Protein AF-A0A3A4RK13-F1 (afdb_monomer)

Radius of gyration: 16.49 Å; Cα contacts (8 Å, |Δi|>4): 223; chains: 1; bounding box: 44×31×50 Å

Sequence (165 aa):
MAALKSNSVLAGDHTCIRPSSFSSLTAAHMKISQGRTLKTDYECKSHGYWKNHEVGLATNFKQTKFLSATTGFSQNPGHAYSNKTLQQVLDEGGNRNNAALARHVVASFLTATAFNNDPSRVLLTKSQCRSIWNGQGVWSPFAGTTWTLSQTMAYFDMVYGPAFL

Solvent-accessible surface area (backbone atoms only — not comparable to full-atom values): 9479 Å² total; per-residue (Å²): 132,84,77,83,77,75,53,62,85,74,84,91,70,78,51,22,56,37,61,59,55,48,54,55,25,57,77,45,74,45,42,58,63,92,88,68,84,78,74,46,84,34,61,63,60,30,30,75,52,52,64,80,48,66,79,64,50,64,89,68,53,46,68,41,43,42,62,29,84,89,60,55,34,73,67,52,76,90,60,73,46,69,90,31,21,42,49,56,46,41,67,56,80,65,82,54,66,68,55,40,49,48,20,53,38,49,20,41,31,49,49,11,53,37,52,72,44,39,72,87,39,34,61,44,38,48,67,54,34,26,44,28,55,57,42,68,34,33,39,63,75,48,92,98,44,74,39,46,40,68,56,44,47,54,50,44,30,55,34,55,41,67,79,86,120

Foldseek 3Di:
DDPPPFQQPDDDDQQQAAPVVVVVCVVVVNGDDPPDDTDRQADQEALVRVLPDQALHDPCQQQAQCCDPVLLAPDQVVVPRPNPGLNNLSVDDDDPLLSLLSSLLSSLASSLNSVVVPVSHGNDHSVRSNQCNNVVNWDDSDPPDIDDSVRSQVVSCSNRNHSHD

Structure (mmCIF, N/CA/C/O backbone):
data_AF-A0A3A4RK13-F1
#
_entry.id   AF-A0A3A4RK13-F1
#
loop_
_atom_site.group_PDB
_atom_site.id
_atom_site.type_symbol
_atom_site.label_atom_id
_atom_site.label_alt_id
_atom_site.label_comp_id
_atom_site.label_asym_id
_atom_site.label_entity_id
_atom_site.label_seq_id
_atom_site.pdbx_PDB_ins_code
_atom_site.Cartn_x
_atom_site.Cartn_y
_atom_site.Cartn_z
_atom_site.occupancy
_atom_site.B_iso_or_equiv
_atom_site.auth_seq_id
_atom_site.auth_comp_id
_atom_site.auth_asym_id
_atom_site.auth_atom_id
_atom_site.pdbx_PDB_model_num
ATOM 1 N N . MET A 1 1 ? 28.819 15.485 -33.013 1.00 31.38 1 MET A N 1
ATOM 2 C CA . MET A 1 1 ? 28.838 14.218 -32.251 1.00 31.38 1 MET A CA 1
ATOM 3 C C . MET A 1 1 ? 27.598 14.207 -31.370 1.00 31.38 1 MET A C 1
ATOM 5 O O . MET A 1 1 ? 27.477 15.069 -30.512 1.00 31.38 1 MET A O 1
ATOM 9 N N . ALA A 1 2 ? 26.619 13.357 -31.687 1.00 32.09 2 ALA A N 1
ATOM 10 C CA . ALA A 1 2 ? 25.331 13.314 -30.998 1.00 32.09 2 ALA A CA 1
ATOM 11 C C . ALA A 1 2 ? 25.515 12.714 -29.597 1.00 32.09 2 ALA A C 1
ATOM 13 O O . ALA A 1 2 ? 26.009 11.596 -29.463 1.00 32.09 2 ALA A O 1
ATOM 14 N N . ALA A 1 3 ? 25.151 13.471 -28.563 1.00 33.72 3 ALA A N 1
ATOM 15 C CA . ALA A 1 3 ? 25.170 12.995 -27.190 1.00 33.72 3 ALA A CA 1
ATOM 16 C C . ALA A 1 3 ? 24.167 11.841 -27.050 1.00 33.72 3 ALA A C 1
ATOM 18 O O . ALA A 1 3 ? 22.959 12.039 -27.205 1.00 33.72 3 ALA A O 1
ATOM 19 N N . LEU A 1 4 ? 24.669 10.633 -26.774 1.00 31.70 4 LEU A N 1
ATOM 20 C CA . LEU A 1 4 ? 23.843 9.515 -26.337 1.00 31.70 4 LEU A CA 1
ATOM 21 C C . LEU A 1 4 ? 23.142 9.927 -25.040 1.00 31.70 4 LEU A C 1
ATOM 23 O O . LEU A 1 4 ? 23.730 9.931 -23.962 1.00 31.70 4 LEU A O 1
ATOM 27 N N . LYS A 1 5 ? 21.870 10.303 -25.165 1.00 29.48 5 LYS A N 1
ATOM 28 C CA . LYS A 1 5 ? 20.967 10.553 -24.048 1.00 29.48 5 LYS A CA 1
ATOM 29 C C . LYS A 1 5 ? 20.680 9.196 -23.401 1.00 29.48 5 LYS A C 1
ATOM 31 O O . LYS A 1 5 ? 19.829 8.441 -23.864 1.00 29.48 5 LYS A O 1
ATOM 36 N N . SER A 1 6 ? 21.471 8.839 -22.394 1.00 31.84 6 SER A N 1
ATOM 37 C CA . SER A 1 6 ? 21.236 7.667 -21.557 1.00 31.84 6 SER A CA 1
ATOM 38 C C . SER A 1 6 ? 19.832 7.765 -20.956 1.00 31.84 6 SER A C 1
ATOM 40 O O . SER A 1 6 ? 19.569 8.628 -20.125 1.00 31.84 6 SER A O 1
ATOM 42 N N . ASN A 1 7 ? 18.919 6.890 -21.388 1.00 41.97 7 ASN A N 1
ATOM 43 C CA . ASN A 1 7 ? 17.564 6.744 -20.839 1.00 41.97 7 ASN A CA 1
ATOM 44 C C . ASN A 1 7 ? 17.601 6.008 -19.485 1.00 41.97 7 ASN A C 1
ATOM 46 O O . ASN A 1 7 ? 16.945 4.981 -19.295 1.00 41.97 7 ASN A O 1
ATOM 50 N N . SER A 1 8 ? 18.438 6.480 -18.565 1.00 39.94 8 SER A N 1
ATOM 51 C CA . SER A 1 8 ? 18.451 6.041 -17.175 1.00 39.94 8 SER A CA 1
ATOM 52 C C . SER A 1 8 ? 17.275 6.696 -16.459 1.00 39.94 8 SER A C 1
ATOM 54 O O . SER A 1 8 ? 17.227 7.916 -16.337 1.00 39.94 8 SER A O 1
ATOM 56 N N . VAL A 1 9 ? 16.337 5.887 -15.965 1.00 45.66 9 VAL A N 1
ATOM 57 C CA . VAL A 1 9 ? 15.128 6.309 -15.214 1.00 45.66 9 VAL A CA 1
ATOM 58 C C . VAL A 1 9 ? 15.467 6.856 -13.819 1.00 45.66 9 VAL A C 1
ATOM 60 O O . VAL A 1 9 ? 14.630 6.901 -12.930 1.00 45.66 9 VAL A O 1
ATOM 63 N N . LEU A 1 10 ? 16.717 7.231 -13.572 1.00 53.50 10 LEU A N 1
ATOM 64 C CA . LEU A 1 10 ? 17.227 7.456 -12.230 1.00 53.50 10 LEU A CA 1
ATOM 65 C C . LEU A 1 10 ? 17.979 8.775 -12.166 1.00 53.50 10 LEU A C 1
ATOM 67 O O . LEU A 1 10 ? 19.176 8.817 -12.429 1.00 53.50 10 LEU A O 1
ATOM 71 N N . ALA A 1 11 ? 17.245 9.824 -11.804 1.00 37.12 11 ALA A N 1
ATOM 72 C CA . ALA A 1 11 ? 17.655 10.813 -10.810 1.00 37.12 11 ALA A CA 1
ATOM 73 C C . ALA A 1 11 ? 16.553 11.877 -10.679 1.00 37.12 11 ALA A C 1
ATOM 75 O O . ALA A 1 11 ? 16.340 12.648 -11.608 1.00 37.12 11 ALA A O 1
ATOM 76 N N . GLY A 1 12 ? 15.879 11.944 -9.529 1.00 37.78 12 GLY A N 1
ATOM 77 C CA . GLY A 1 12 ? 15.371 13.232 -9.039 1.00 37.78 12 GLY A CA 1
ATOM 78 C C . GLY A 1 12 ? 13.929 13.293 -8.549 1.00 37.78 12 GLY A C 1
ATOM 79 O O . GLY A 1 12 ? 13.714 13.879 -7.498 1.00 37.78 12 GLY A O 1
ATOM 80 N N . ASP A 1 13 ? 12.960 12.672 -9.220 1.00 41.53 13 ASP A N 1
ATOM 81 C CA . ASP A 1 13 ? 11.546 12.975 -8.947 1.00 41.53 13 ASP A CA 1
ATOM 82 C C . ASP A 1 13 ? 10.685 11.714 -8.821 1.00 41.53 13 ASP A C 1
ATOM 84 O O . ASP A 1 13 ? 10.803 10.784 -9.627 1.00 41.53 13 ASP A O 1
ATOM 88 N N . HIS A 1 14 ? 9.829 11.686 -7.790 1.00 53.09 14 HIS A N 1
ATOM 89 C CA . HIS A 1 14 ? 8.843 10.637 -7.491 1.00 53.09 14 HIS A CA 1
ATOM 90 C C . HIS A 1 14 ? 8.160 10.134 -8.767 1.00 53.09 14 HIS A C 1
ATOM 92 O O . HIS A 1 14 ? 7.238 10.755 -9.293 1.00 53.09 14 HIS A O 1
ATOM 98 N N . THR A 1 15 ? 8.598 8.984 -9.277 1.00 64.88 15 THR A N 1
ATOM 99 C CA . THR A 1 15 ? 8.033 8.401 -10.494 1.00 64.88 15 THR A CA 1
ATOM 100 C C . THR A 1 15 ? 6.977 7.381 -10.102 1.00 64.88 15 THR A C 1
ATOM 102 O O . THR A 1 15 ? 7.270 6.232 -9.773 1.00 64.88 15 THR A O 1
ATOM 105 N N . CYS A 1 16 ? 5.717 7.811 -10.141 1.00 74.31 16 CYS A N 1
ATOM 106 C CA . CYS A 1 16 ? 4.565 6.961 -9.879 1.00 74.31 16 CYS A CA 1
ATOM 107 C C . CYS A 1 16 ? 4.410 5.931 -11.012 1.00 74.31 16 CYS A C 1
ATOM 109 O O . CYS A 1 16 ? 3.712 6.178 -11.991 1.00 74.31 16 CYS A O 1
ATOM 111 N N . ILE A 1 17 ? 5.068 4.773 -10.914 1.00 77.44 17 ILE A N 1
ATOM 112 C CA . ILE A 1 17 ? 4.988 3.700 -11.918 1.00 77.44 17 ILE A CA 1
ATOM 113 C C . ILE A 1 17 ? 4.210 2.500 -11.395 1.00 77.44 17 ILE A C 1
ATOM 115 O O . ILE A 1 17 ? 4.283 2.163 -10.219 1.00 77.44 17 ILE A O 1
ATOM 119 N N . ARG A 1 18 ? 3.475 1.815 -12.278 1.00 79.75 18 ARG A N 1
ATOM 120 C CA . ARG A 1 18 ? 2.750 0.592 -11.907 1.00 79.75 18 ARG A CA 1
ATOM 121 C C . ARG A 1 18 ? 3.703 -0.566 -11.562 1.00 79.75 18 ARG A C 1
ATOM 123 O O . ARG A 1 18 ? 4.786 -0.648 -12.146 1.00 79.75 18 ARG A O 1
ATOM 130 N N . PRO A 1 19 ? 3.260 -1.540 -10.746 1.00 80.62 19 PRO A N 1
ATOM 131 C CA . PRO A 1 19 ? 4.054 -2.720 -10.386 1.00 80.62 19 PRO A CA 1
ATOM 132 C C . PRO A 1 19 ? 4.553 -3.533 -11.593 1.00 80.62 19 PRO A C 1
ATOM 134 O O . PRO A 1 19 ? 5.697 -3.979 -11.624 1.00 80.62 19 PRO A O 1
ATOM 137 N N . SER A 1 20 ? 3.723 -3.687 -12.630 1.00 76.44 20 SER A N 1
ATOM 138 C CA . SER A 1 20 ? 4.099 -4.391 -13.866 1.00 76.44 20 SER A CA 1
ATOM 139 C C . SER A 1 20 ? 5.183 -3.655 -14.663 1.00 76.44 20 SER A C 1
ATOM 141 O O . SER A 1 20 ? 6.094 -4.281 -15.213 1.00 76.44 20 SER A O 1
ATOM 143 N N . SER A 1 21 ? 5.118 -2.320 -14.689 1.00 75.44 21 SER A N 1
ATOM 144 C CA . SER A 1 21 ? 6.158 -1.472 -15.272 1.00 75.44 21 SER A CA 1
ATOM 145 C C . SER A 1 21 ? 7.448 -1.564 -14.467 1.00 75.44 21 SER A C 1
ATOM 147 O O . SER A 1 21 ? 8.506 -1.708 -15.069 1.00 75.44 21 SER A O 1
ATOM 149 N N . PHE A 1 22 ? 7.366 -1.558 -13.132 1.00 78.31 22 PHE A N 1
ATOM 150 C CA . PHE A 1 22 ? 8.528 -1.742 -12.265 1.00 78.31 22 PHE A CA 1
ATOM 151 C C . PHE A 1 22 ? 9.230 -3.067 -12.553 1.00 78.31 22 PHE A C 1
ATOM 153 O O . PHE A 1 22 ? 10.399 -3.040 -12.907 1.00 78.31 22 PHE A O 1
ATOM 160 N N . SER A 1 23 ? 8.530 -4.207 -12.544 1.00 76.19 23 SER A N 1
ATOM 161 C CA . SER A 1 23 ? 9.175 -5.487 -12.883 1.00 76.19 23 SER A CA 1
ATOM 162 C C . SER A 1 23 ? 9.775 -5.517 -14.283 1.00 76.19 23 SER A C 1
ATOM 164 O O . SER A 1 23 ? 10.861 -6.062 -14.458 1.00 76.19 23 SER A O 1
ATOM 166 N N . SER A 1 24 ? 9.103 -4.915 -15.269 1.00 72.94 24 SER A N 1
ATOM 167 C CA . SER A 1 24 ? 9.651 -4.808 -16.626 1.00 72.94 24 SER A CA 1
ATOM 168 C C . SER A 1 24 ? 10.953 -4.000 -16.648 1.00 72.94 24 SER A C 1
ATOM 170 O O . SER A 1 24 ? 11.890 -4.364 -17.352 1.00 72.94 24 SER A O 1
ATOM 172 N N . LEU A 1 25 ? 11.018 -2.909 -15.881 1.00 73.31 25 LEU A N 1
ATOM 173 C CA . LEU A 1 25 ? 12.206 -2.067 -15.767 1.00 73.31 25 LEU A CA 1
ATOM 174 C C . LEU A 1 25 ? 13.309 -2.770 -14.987 1.00 73.31 25 LEU A C 1
ATOM 176 O O . LEU A 1 25 ? 14.444 -2.771 -15.446 1.00 73.31 25 LEU A O 1
ATOM 180 N N . THR A 1 26 ? 12.997 -3.416 -13.864 1.00 72.00 26 THR A N 1
ATOM 181 C CA . THR A 1 26 ? 13.969 -4.183 -13.079 1.00 72.00 26 THR A CA 1
ATOM 182 C C . THR A 1 26 ? 14.612 -5.280 -13.928 1.00 72.00 26 THR A C 1
ATOM 184 O O . THR A 1 26 ? 15.835 -5.392 -13.939 1.00 72.00 26 THR A O 1
ATOM 187 N N . ALA A 1 27 ? 13.819 -6.022 -14.712 1.00 71.38 27 ALA A N 1
ATOM 188 C CA . ALA A 1 27 ? 14.328 -7.023 -15.653 1.00 71.38 27 ALA A CA 1
ATOM 189 C C . ALA A 1 27 ? 15.211 -6.411 -16.758 1.00 71.38 27 ALA A C 1
ATOM 191 O O . ALA A 1 27 ? 16.139 -7.051 -17.241 1.00 71.38 27 ALA A O 1
ATOM 192 N N . ALA A 1 28 ? 14.960 -5.154 -17.131 1.00 66.56 28 ALA A N 1
ATOM 193 C CA . ALA A 1 28 ? 15.751 -4.396 -18.095 1.00 66.56 28 ALA A CA 1
ATOM 194 C C . ALA A 1 28 ? 16.894 -3.574 -17.455 1.00 66.56 28 ALA A C 1
ATOM 196 O O . ALA A 1 28 ? 17.399 -2.644 -18.084 1.00 66.56 28 ALA A O 1
ATOM 197 N N . HIS A 1 29 ? 17.303 -3.863 -16.212 1.00 65.81 29 HIS A N 1
ATOM 198 C CA . HIS A 1 29 ? 18.304 -3.080 -15.464 1.00 65.81 29 HIS A CA 1
ATOM 199 C C . HIS A 1 29 ? 17.971 -1.580 -15.362 1.00 65.81 29 HIS A C 1
ATOM 201 O O . HIS A 1 29 ? 18.844 -0.723 -15.494 1.00 65.81 29 HIS A O 1
ATOM 207 N N . MET A 1 30 ? 16.693 -1.257 -15.159 1.00 66.25 30 MET A N 1
ATOM 208 C CA . MET A 1 30 ? 16.146 0.104 -15.107 1.00 66.25 30 MET A CA 1
ATOM 209 C C . MET A 1 30 ? 16.388 0.921 -16.387 1.00 66.25 30 MET A C 1
ATOM 211 O O . MET A 1 30 ? 16.384 2.153 -16.354 1.00 66.25 30 MET A O 1
ATOM 215 N N . LYS A 1 31 ? 16.590 0.250 -17.528 1.00 57.28 31 LYS A N 1
ATOM 216 C CA . LYS A 1 31 ? 16.753 0.892 -18.836 1.00 57.28 31 LYS A CA 1
ATOM 217 C C . LYS A 1 31 ? 15.425 0.916 -19.580 1.00 57.28 31 LYS A C 1
ATOM 219 O O . LYS A 1 31 ? 14.763 -0.109 -19.735 1.00 57.28 31 LYS A O 1
ATOM 224 N N . ILE A 1 32 ? 15.060 2.085 -20.095 1.00 58.34 32 ILE A N 1
ATOM 225 C CA . ILE A 1 32 ? 13.944 2.210 -21.033 1.00 58.34 32 ILE A CA 1
ATOM 226 C C . ILE A 1 32 ? 14.479 2.009 -22.451 1.00 58.34 32 ILE A C 1
ATOM 228 O O . ILE A 1 32 ? 15.334 2.766 -22.920 1.00 58.34 32 ILE A O 1
ATOM 232 N N . SER A 1 33 ? 13.960 0.999 -23.150 1.00 52.81 33 SER A N 1
ATOM 233 C CA . SER A 1 33 ? 14.165 0.844 -24.591 1.00 52.81 33 SER A CA 1
ATOM 234 C C . SER A 1 33 ? 13.632 2.079 -25.328 1.00 52.81 33 SER A C 1
ATOM 236 O O . SER A 1 33 ? 12.535 2.554 -25.029 1.00 52.81 33 SER A O 1
ATOM 238 N N . GLN A 1 34 ? 14.408 2.595 -26.286 1.00 44.53 34 GLN A N 1
ATOM 239 C CA . GLN A 1 34 ? 14.037 3.725 -27.148 1.00 44.53 34 GLN A CA 1
ATOM 240 C C . GLN A 1 34 ? 12.599 3.548 -27.681 1.00 44.53 34 GLN A C 1
ATOM 242 O O . GLN A 1 34 ? 12.307 2.548 -28.330 1.00 44.53 34 GLN A O 1
ATOM 247 N N . GLY A 1 35 ? 11.701 4.491 -27.365 1.00 49.62 35 GLY A N 1
ATOM 248 C CA . GLY A 1 35 ? 10.308 4.506 -27.842 1.00 49.62 35 GLY A CA 1
ATOM 249 C C . GLY A 1 35 ? 9.227 4.040 -26.855 1.00 49.62 35 GLY A C 1
ATOM 250 O O . GLY A 1 35 ? 8.046 4.118 -27.186 1.00 49.62 35 GLY A O 1
ATOM 251 N N . ARG A 1 36 ? 9.571 3.584 -25.640 1.00 52.03 36 ARG A N 1
ATOM 252 C CA . ARG A 1 36 ? 8.568 3.173 -24.639 1.00 52.03 36 ARG A CA 1
ATOM 253 C C . ARG A 1 36 ? 8.192 4.338 -23.714 1.00 52.03 36 ARG A C 1
ATOM 255 O O . ARG A 1 36 ? 8.963 4.700 -22.829 1.00 52.03 36 ARG A O 1
ATOM 262 N N . THR A 1 37 ? 6.991 4.890 -23.881 1.00 57.72 37 THR A N 1
ATOM 263 C CA . THR A 1 37 ? 6.428 5.883 -22.950 1.00 57.72 37 THR A CA 1
ATOM 264 C C . THR A 1 37 ? 5.925 5.181 -21.692 1.00 57.72 37 THR A C 1
ATOM 266 O O . THR A 1 37 ? 4.999 4.370 -21.747 1.00 57.72 37 THR A O 1
ATOM 269 N N . LEU A 1 38 ? 6.536 5.474 -20.544 1.00 62.56 38 LEU A N 1
ATOM 270 C CA . LEU A 1 38 ? 5.992 5.070 -19.252 1.00 62.56 38 LEU A CA 1
ATOM 271 C C . LEU A 1 38 ? 4.934 6.080 -18.828 1.00 62.56 38 LEU A C 1
ATOM 273 O O . LEU A 1 38 ? 5.198 7.277 -18.781 1.00 62.56 38 LEU A O 1
ATOM 277 N N . LYS A 1 39 ? 3.748 5.583 -18.485 1.00 65.69 39 LYS A N 1
ATOM 278 C CA . LYS A 1 39 ? 2.738 6.395 -17.818 1.00 65.69 39 LYS A CA 1
ATOM 279 C C . LYS A 1 39 ? 3.210 6.654 -16.380 1.00 65.69 39 LYS A C 1
ATOM 281 O O . LYS A 1 39 ? 3.360 5.694 -15.623 1.00 65.69 39 LYS A O 1
ATOM 286 N N . THR A 1 40 ? 3.490 7.909 -16.040 1.00 66.56 40 THR A N 1
ATOM 287 C CA . THR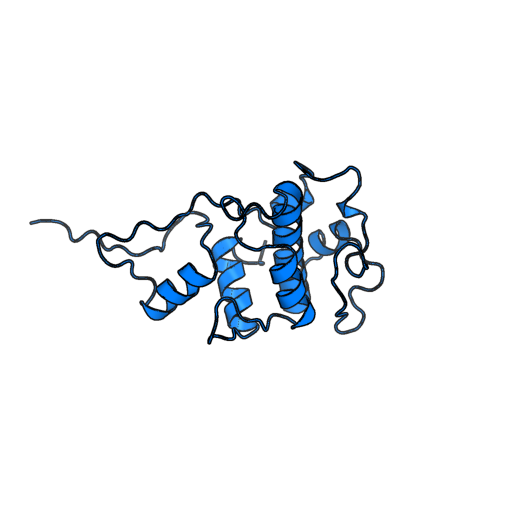 A 1 40 ? 3.965 8.340 -14.709 1.00 66.56 40 THR A CA 1
ATOM 288 C C . THR A 1 40 ? 3.012 9.324 -14.032 1.00 66.56 40 THR A C 1
ATOM 290 O O . THR A 1 40 ? 3.248 9.705 -12.895 1.00 66.56 40 THR A O 1
ATOM 293 N N . ASP A 1 41 ? 1.917 9.708 -14.695 1.00 67.31 41 ASP A N 1
ATOM 294 C CA . ASP A 1 41 ? 0.865 10.602 -14.185 1.00 67.31 41 ASP A CA 1
ATOM 295 C C . ASP A 1 41 ? -0.124 9.909 -13.228 1.00 67.31 41 ASP A C 1
ATOM 297 O O . ASP A 1 41 ? -1.238 10.380 -13.007 1.00 67.31 41 ASP A O 1
ATOM 301 N N . TYR A 1 42 ? 0.270 8.775 -12.649 1.00 76.00 42 TYR A N 1
ATOM 302 C CA . TYR A 1 42 ? -0.525 8.141 -11.608 1.00 76.00 42 TYR A CA 1
ATOM 303 C C . TYR A 1 42 ? -0.451 8.948 -10.312 1.00 76.00 42 TYR A C 1
ATOM 305 O O . TYR A 1 42 ? 0.569 9.536 -9.967 1.00 76.00 42 TYR A O 1
ATOM 313 N N . GLU A 1 43 ? -1.525 8.909 -9.538 1.00 78.81 43 GLU A N 1
ATOM 314 C CA . GLU A 1 43 ? -1.563 9.455 -8.193 1.00 78.81 43 GLU A CA 1
ATOM 315 C C . GLU A 1 43 ? -0.777 8.520 -7.270 1.00 78.81 43 GLU A C 1
ATOM 317 O O . GLU A 1 43 ? -1.245 7.440 -6.898 1.00 78.81 43 GLU A O 1
ATOM 322 N N . CYS A 1 44 ? 0.431 8.931 -6.888 1.00 72.88 44 CYS A N 1
ATOM 323 C CA . CYS A 1 44 ? 1.168 8.318 -5.794 1.00 72.88 44 CYS A CA 1
ATOM 324 C C . CYS A 1 44 ? 1.394 9.345 -4.690 1.00 72.88 44 CYS A C 1
ATOM 326 O O . CYS A 1 44 ? 2.180 10.280 -4.795 1.00 72.88 44 CYS A O 1
ATOM 328 N N . LYS A 1 45 ? 0.625 9.197 -3.616 1.00 82.25 45 LYS A N 1
ATOM 329 C CA . LYS A 1 45 ? 0.725 10.039 -2.429 1.00 82.25 45 LYS A CA 1
ATOM 330 C C . LYS A 1 45 ? 1.366 9.216 -1.322 1.00 82.25 45 LYS A C 1
ATOM 332 O O . LYS A 1 45 ? 0.893 8.121 -1.015 1.00 82.25 45 LYS A O 1
ATOM 337 N N . SER A 1 46 ? 2.454 9.728 -0.757 1.00 80.12 46 SER A N 1
ATOM 338 C CA . SER A 1 46 ? 3.181 9.065 0.323 1.00 80.12 46 SER A CA 1
ATOM 339 C C . SER A 1 46 ? 2.361 9.027 1.616 1.00 80.12 46 SER A C 1
ATOM 341 O O . SER A 1 46 ? 1.350 9.721 1.775 1.00 80.12 46 SER A O 1
ATOM 343 N N . HIS A 1 47 ? 2.819 8.229 2.578 1.00 80.12 47 HIS A N 1
ATOM 344 C CA . HIS A 1 47 ? 2.215 8.180 3.908 1.00 80.12 47 HIS A CA 1
ATOM 345 C C . HIS A 1 47 ? 2.264 9.551 4.610 1.00 80.12 47 HIS A C 1
ATOM 347 O O . HIS A 1 47 ? 1.282 9.931 5.238 1.00 80.12 47 HIS A O 1
ATOM 353 N N . GLY A 1 48 ? 3.334 10.339 4.431 1.00 79.81 48 GLY A N 1
ATOM 354 C CA . GLY A 1 48 ? 3.441 11.699 4.979 1.00 79.81 48 GLY A CA 1
ATOM 355 C C . GLY A 1 48 ? 2.410 12.680 4.405 1.00 79.81 48 GLY A C 1
ATOM 356 O O . GLY A 1 48 ? 1.876 13.517 5.136 1.00 79.81 48 GLY A O 1
ATOM 357 N N . TYR A 1 49 ? 2.049 12.539 3.123 1.00 84.06 49 TYR A N 1
ATOM 358 C CA . TYR A 1 49 ? 0.944 13.304 2.536 1.00 84.06 49 TYR A CA 1
ATOM 359 C C . TYR A 1 49 ? -0.385 12.928 3.196 1.00 84.06 49 TYR A C 1
ATOM 361 O O . TYR A 1 49 ? -1.087 13.791 3.729 1.00 84.06 49 TYR A O 1
ATOM 369 N N . TRP A 1 50 ? -0.700 11.629 3.217 1.00 85.25 50 TRP A N 1
ATOM 370 C CA . TRP A 1 50 ? -1.945 11.118 3.789 1.00 85.25 50 TRP A CA 1
ATOM 371 C C . TRP A 1 50 ? -2.036 11.282 5.300 1.00 85.25 50 TRP A C 1
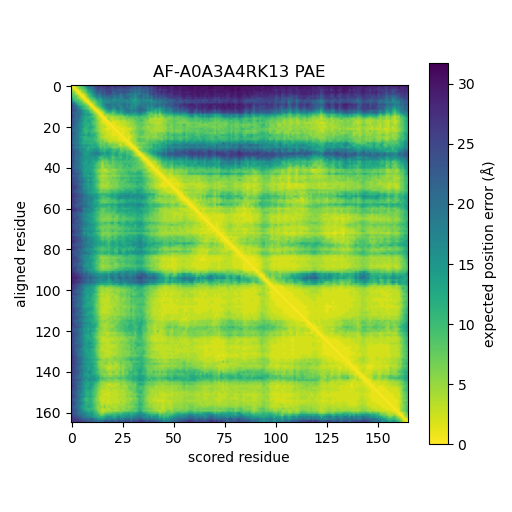ATOM 373 O O . TRP A 1 50 ? -3.140 11.282 5.822 1.00 85.25 50 TRP A O 1
ATOM 383 N N . LYS A 1 51 ? -0.932 11.472 6.019 1.00 83.00 51 LYS A N 1
ATOM 384 C CA . LYS A 1 51 ? -0.962 11.813 7.444 1.00 83.00 51 LYS A CA 1
ATOM 385 C C . LYS A 1 51 ? -1.675 13.145 7.690 1.00 83.00 51 LYS A C 1
ATOM 387 O O . LYS A 1 51 ? -2.471 13.234 8.618 1.00 83.00 51 LYS A O 1
ATOM 392 N N . ASN A 1 52 ? -1.467 14.126 6.810 1.00 84.00 52 ASN A N 1
ATOM 393 C CA . ASN A 1 52 ? -1.966 15.496 6.974 1.00 84.00 52 ASN A CA 1
ATOM 394 C C . ASN A 1 52 ? -3.144 15.860 6.047 1.00 84.00 52 ASN A C 1
ATOM 396 O O . ASN A 1 52 ? -3.740 16.917 6.218 1.00 84.00 52 ASN A O 1
ATOM 400 N N . HIS A 1 53 ? -3.501 15.009 5.076 1.00 83.25 53 HIS A N 1
ATOM 401 C CA . HIS A 1 53 ? -4.533 15.311 4.070 1.00 83.25 53 HIS A CA 1
ATOM 402 C C . HIS A 1 53 ? -5.649 14.265 4.037 1.00 83.25 53 HIS A C 1
ATOM 404 O O . HIS A 1 53 ? -5.377 13.071 4.130 1.00 83.25 53 HIS A O 1
ATOM 410 N N . GLU A 1 54 ? -6.901 14.697 3.869 1.00 81.06 54 GLU A N 1
ATOM 411 C CA . GLU A 1 54 ? -8.095 13.826 3.786 1.00 81.06 54 GLU A CA 1
ATOM 412 C C . GLU A 1 54 ? -8.842 13.939 2.449 1.00 81.06 54 GLU A C 1
ATOM 414 O O . GLU A 1 54 ? -9.994 13.529 2.329 1.00 81.06 54 GLU A O 1
ATOM 419 N N . VAL A 1 55 ? -8.200 14.507 1.426 1.00 79.94 55 VAL A N 1
ATOM 420 C CA . VAL A 1 55 ? -8.851 14.803 0.145 1.00 79.94 55 VAL A CA 1
ATOM 421 C C . VAL A 1 55 ? -9.436 13.538 -0.498 1.00 79.94 55 VAL A C 1
ATOM 423 O O . VAL A 1 55 ? -8.771 12.508 -0.595 1.00 79.94 55 VAL A O 1
ATOM 426 N N . GLY A 1 56 ? -10.695 13.623 -0.938 1.00 79.12 56 GLY A N 1
ATOM 427 C CA . GLY A 1 56 ? -11.409 12.526 -1.602 1.00 79.12 56 GLY A CA 1
ATOM 428 C C . GLY A 1 56 ? -11.851 11.379 -0.684 1.00 79.12 56 GLY A C 1
ATOM 429 O O . GLY A 1 56 ? -12.467 10.431 -1.165 1.00 79.12 56 GLY A O 1
ATOM 430 N N . LEU A 1 57 ? -11.572 11.439 0.621 1.00 84.56 57 LEU A N 1
ATOM 431 C CA . LEU A 1 57 ? -12.036 10.448 1.592 1.00 84.56 57 LEU A CA 1
ATOM 432 C C . LEU A 1 57 ? -13.356 10.885 2.240 1.00 84.56 57 LEU A C 1
ATOM 434 O O . LEU A 1 57 ? -13.651 12.073 2.355 1.00 84.56 57 LEU A O 1
ATOM 438 N N . ALA A 1 58 ? -14.143 9.912 2.702 1.00 82.81 58 ALA A N 1
ATOM 439 C CA . ALA A 1 58 ? -15.293 10.192 3.557 1.00 82.81 58 ALA A CA 1
ATOM 440 C C . ALA A 1 58 ? -14.839 10.788 4.904 1.00 82.81 58 ALA A C 1
ATOM 442 O O . ALA A 1 58 ? -13.741 10.495 5.388 1.00 82.81 58 ALA A O 1
ATOM 443 N N . THR A 1 59 ? -15.697 11.589 5.536 1.00 79.38 59 THR A N 1
ATOM 444 C CA . THR A 1 59 ? -15.420 12.197 6.845 1.00 79.38 59 THR A CA 1
ATOM 445 C C . THR A 1 59 ? -15.029 11.131 7.872 1.00 79.38 59 THR A C 1
ATOM 447 O O . THR A 1 59 ? -15.689 10.098 7.980 1.00 79.38 59 THR A O 1
ATOM 450 N N . ASN A 1 60 ? -13.955 11.374 8.631 1.00 80.56 60 ASN A N 1
ATOM 451 C CA . ASN A 1 60 ? -13.413 10.456 9.642 1.00 80.56 60 ASN A CA 1
ATOM 452 C C . ASN A 1 60 ? -12.975 9.077 9.113 1.00 80.56 60 ASN A C 1
ATOM 454 O O . ASN A 1 60 ? -12.744 8.165 9.907 1.00 80.56 60 ASN A O 1
ATOM 458 N N . PHE A 1 61 ? -12.795 8.890 7.798 1.00 84.62 61 PHE A N 1
ATOM 459 C CA . PHE A 1 61 ? -12.424 7.579 7.252 1.00 84.62 61 PHE A CA 1
ATOM 460 C C . PHE A 1 61 ? -11.121 7.037 7.853 1.00 84.62 61 PHE A C 1
ATOM 462 O O . PHE A 1 61 ? -11.003 5.835 8.095 1.00 84.62 61 PHE A O 1
ATOM 469 N N . LYS A 1 62 ? -10.161 7.908 8.185 1.00 84.69 62 LYS A N 1
ATOM 470 C CA . LYS A 1 62 ? -8.897 7.497 8.811 1.00 84.69 62 LYS A CA 1
ATOM 471 C C . LYS A 1 62 ? -9.023 7.036 10.266 1.00 84.69 62 LYS A C 1
ATOM 473 O O . LYS A 1 62 ? -8.105 6.391 10.772 1.00 84.69 62 LYS A O 1
ATOM 478 N N . GLN A 1 63 ? -10.146 7.318 10.928 1.00 87.19 63 GLN A N 1
ATOM 479 C CA . GLN A 1 63 ? -10.470 6.773 12.251 1.00 87.19 63 GLN A CA 1
ATOM 480 C C . GLN A 1 63 ? -10.951 5.316 12.171 1.00 87.19 63 GLN A C 1
ATOM 482 O O . GLN A 1 63 ? -11.043 4.635 13.190 1.00 87.19 63 GLN A O 1
ATOM 487 N N . THR A 1 64 ? -11.210 4.802 10.963 1.00 89.06 64 THR A N 1
ATOM 488 C CA . THR A 1 64 ? -11.512 3.384 10.750 1.00 89.06 64 THR A CA 1
ATOM 489 C C . THR A 1 64 ? -10.345 2.526 11.228 1.00 89.06 64 THR A C 1
ATOM 491 O O . THR A 1 64 ? -9.175 2.840 10.980 1.00 89.06 64 THR A O 1
ATOM 494 N N . LYS A 1 65 ? -10.658 1.415 11.903 1.00 90.31 65 LYS A N 1
ATOM 495 C CA . LYS A 1 65 ? -9.649 0.443 12.330 1.00 90.31 65 LYS A CA 1
ATOM 496 C C . LYS A 1 65 ? -8.927 -0.129 11.113 1.00 90.31 65 LYS A C 1
ATOM 498 O O . LYS A 1 65 ? -9.564 -0.569 10.152 1.00 90.31 65 LYS A O 1
ATOM 503 N N . PHE A 1 66 ? -7.601 -0.159 11.190 1.00 88.50 66 PHE A N 1
ATOM 504 C CA . PHE A 1 66 ? -6.751 -0.753 10.171 1.00 88.50 66 PHE A CA 1
ATOM 505 C C . PHE A 1 66 ? -7.131 -2.214 9.959 1.00 88.50 66 PHE A C 1
ATOM 507 O O . PHE A 1 66 ? -7.389 -2.595 8.828 1.00 88.50 66 PHE A O 1
ATOM 514 N N . LEU A 1 67 ? -7.299 -2.989 11.032 1.00 89.06 67 LEU A N 1
ATOM 515 C CA . LEU A 1 67 ? -7.863 -4.337 10.967 1.00 89.06 67 LEU A CA 1
ATOM 516 C C . LEU A 1 67 ? -9.387 -4.269 11.109 1.00 89.06 67 LEU A C 1
ATOM 518 O O . LEU A 1 67 ? -9.917 -4.201 12.220 1.00 89.06 67 LEU A O 1
ATOM 522 N N . SER A 1 68 ? -10.099 -4.227 9.985 1.00 88.06 68 SER A N 1
ATOM 523 C CA . SER A 1 68 ? -11.564 -4.212 9.958 1.00 88.06 68 SER A CA 1
ATOM 524 C C . SER A 1 68 ? -12.116 -4.833 8.679 1.00 88.06 68 SER A C 1
ATOM 526 O O . SER A 1 68 ? -11.424 -4.934 7.666 1.00 88.06 68 SER A O 1
ATOM 528 N N . ALA A 1 69 ? -13.400 -5.201 8.698 1.00 84.69 69 ALA A N 1
ATOM 529 C CA . ALA A 1 69 ? -14.106 -5.639 7.495 1.00 84.69 69 ALA A CA 1
ATOM 530 C C . ALA A 1 69 ? -14.129 -4.546 6.404 1.00 84.69 69 ALA A C 1
ATOM 532 O O . ALA A 1 69 ? -14.054 -4.856 5.217 1.00 84.69 69 ALA A O 1
ATOM 533 N N . THR A 1 70 ? -14.157 -3.267 6.798 1.00 85.25 70 THR A N 1
ATOM 534 C CA . THR A 1 70 ? -14.151 -2.114 5.883 1.00 85.25 70 THR A CA 1
ATOM 535 C C . THR A 1 70 ? -12.856 -2.031 5.074 1.00 85.25 70 THR A C 1
ATOM 537 O O . THR A 1 70 ? -12.870 -1.842 3.853 1.00 85.25 70 THR A O 1
ATOM 540 N N . THR A 1 71 ? -11.714 -2.186 5.742 1.00 84.69 71 THR A N 1
ATOM 541 C CA . THR A 1 71 ? -10.398 -2.133 5.096 1.00 84.69 71 THR A CA 1
ATOM 542 C C . THR A 1 71 ? -10.047 -3.457 4.419 1.00 84.69 71 THR A C 1
ATOM 544 O O . THR A 1 71 ? -9.435 -3.450 3.351 1.00 84.69 71 THR A O 1
ATOM 547 N N . GLY A 1 72 ? -10.494 -4.590 4.972 1.00 86.56 72 GLY A N 1
ATOM 548 C CA . GLY A 1 72 ? -10.189 -5.943 4.496 1.00 86.56 72 GLY A CA 1
ATOM 549 C C . GLY A 1 72 ? -8.790 -6.438 4.887 1.00 86.56 72 GLY A C 1
ATOM 550 O O . GLY A 1 72 ? -8.339 -7.475 4.392 1.00 86.56 72 GLY A O 1
ATOM 551 N N . PHE A 1 73 ? -8.090 -5.700 5.752 1.00 89.94 73 PHE A N 1
ATOM 552 C CA . PHE A 1 73 ? -6.825 -6.128 6.342 1.00 89.94 73 PHE A CA 1
ATOM 553 C C . PHE A 1 73 ? -7.111 -7.043 7.535 1.00 89.94 73 PHE A C 1
ATOM 555 O O . PHE A 1 73 ? -7.859 -6.677 8.439 1.00 89.94 73 PHE A O 1
ATOM 562 N N . SER A 1 74 ? -6.525 -8.239 7.524 1.00 88.00 74 SER A N 1
ATOM 563 C CA . SER A 1 74 ? -6.785 -9.284 8.527 1.00 88.00 74 SER A CA 1
ATOM 564 C C . SER A 1 74 ? -5.528 -9.736 9.268 1.00 88.00 74 SER A C 1
ATOM 566 O O . SER A 1 74 ? -5.615 -10.137 10.426 1.00 88.00 74 SER A O 1
ATOM 568 N N . GLN A 1 75 ? -4.352 -9.629 8.644 1.00 86.19 75 GLN A N 1
ATOM 569 C CA . GLN A 1 75 ? -3.096 -10.020 9.280 1.00 86.19 75 GLN A CA 1
ATOM 570 C C . GLN A 1 75 ? -2.690 -9.056 10.394 1.00 86.19 75 GLN A C 1
ATOM 572 O O . GLN A 1 75 ? -2.747 -7.839 10.226 1.00 86.19 75 GLN A O 1
ATOM 577 N N . ASN A 1 76 ? -2.230 -9.608 11.516 1.00 84.31 76 ASN A N 1
ATOM 578 C CA . ASN A 1 76 ? -1.816 -8.845 12.692 1.00 84.31 76 ASN A CA 1
ATOM 579 C C . ASN A 1 76 ? -0.485 -9.373 13.256 1.00 84.31 76 ASN A C 1
ATOM 581 O O . ASN A 1 76 ? -0.470 -10.022 14.306 1.00 84.31 76 ASN A O 1
ATOM 585 N N . PRO A 1 77 ? 0.641 -9.148 12.556 1.0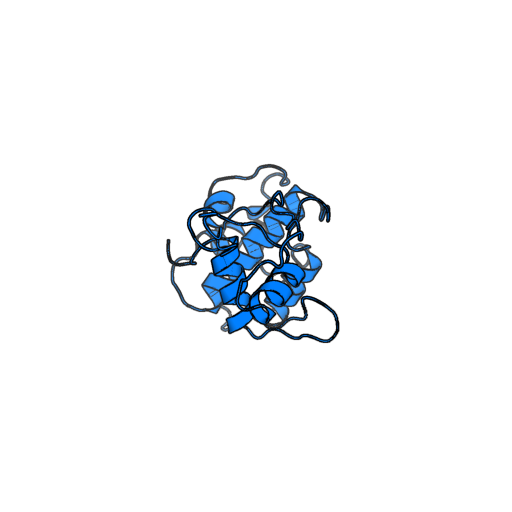0 78.06 77 PRO A N 1
ATOM 586 C CA . PRO A 1 77 ? 1.932 -9.662 12.992 1.00 78.06 77 PRO A CA 1
ATOM 587 C C . PRO A 1 77 ? 2.297 -9.126 14.381 1.00 78.06 77 PRO A C 1
ATOM 589 O O . PRO A 1 77 ? 2.315 -7.916 14.610 1.00 78.06 77 PRO A O 1
ATOM 592 N N . GLY A 1 78 ? 2.575 -10.041 15.314 1.00 75.69 78 GLY A N 1
ATOM 593 C CA . GLY A 1 78 ? 2.951 -9.707 16.691 1.00 75.69 78 GLY A CA 1
ATOM 594 C C . GLY A 1 78 ? 1.884 -8.933 17.473 1.00 75.69 78 GLY A C 1
ATOM 595 O O . GLY A 1 78 ? 2.229 -8.236 18.421 1.00 75.69 78 GLY A O 1
ATOM 596 N N . HIS A 1 79 ? 0.613 -8.995 17.056 1.00 80.44 79 HIS A N 1
ATOM 597 C CA . HIS A 1 79 ? -0.507 -8.240 17.637 1.00 80.44 79 HIS A CA 1
ATOM 598 C C . HIS A 1 79 ? -0.357 -6.708 17.617 1.00 80.44 79 HIS A C 1
ATOM 600 O O . HIS A 1 79 ? -1.151 -6.001 18.247 1.00 80.44 79 HIS A O 1
ATOM 606 N N . ALA A 1 80 ? 0.610 -6.187 16.858 1.00 81.50 80 ALA A N 1
ATOM 607 C CA . ALA A 1 80 ? 1.000 -4.783 16.880 1.00 81.50 80 ALA A CA 1
ATOM 608 C C . ALA A 1 80 ? -0.086 -3.831 16.354 1.00 81.50 80 ALA A C 1
ATOM 610 O O . ALA A 1 80 ? -0.115 -2.673 16.753 1.00 81.50 80 ALA A O 1
ATOM 611 N N . TYR A 1 81 ? -1.002 -4.305 15.504 1.00 83.81 81 TYR A N 1
ATOM 612 C CA . TYR A 1 81 ? -2.015 -3.473 14.841 1.00 83.81 81 TYR A CA 1
ATOM 613 C C . TYR A 1 81 ? -3.411 -3.593 15.455 1.00 83.81 81 TYR A C 1
ATOM 615 O O . TYR A 1 81 ? -4.385 -3.042 14.935 1.00 83.81 81 TYR A O 1
ATOM 623 N N . SER A 1 82 ? -3.516 -4.297 16.581 1.00 83.75 82 SER A N 1
ATOM 624 C CA . SER A 1 82 ? -4.761 -4.445 17.331 1.00 83.75 82 SER A CA 1
ATOM 625 C C . SER A 1 82 ? -5.306 -3.073 17.730 1.00 83.75 82 SER A C 1
ATOM 627 O O . SER A 1 82 ? -4.611 -2.286 18.365 1.00 83.75 82 SER A O 1
ATOM 629 N N . ASN A 1 83 ? -6.557 -2.787 17.363 1.00 85.00 83 ASN A N 1
ATOM 630 C CA . ASN A 1 83 ? -7.242 -1.515 17.636 1.00 85.00 83 ASN A CA 1
ATOM 631 C C . ASN A 1 83 ? -6.584 -0.253 17.056 1.00 85.00 83 ASN A C 1
ATOM 633 O O . ASN A 1 83 ? -7.046 0.843 17.367 1.00 85.00 83 ASN A O 1
ATOM 637 N N . LYS A 1 84 ? -5.579 -0.382 16.181 1.00 88.31 84 LYS A N 1
ATOM 638 C CA . LYS A 1 84 ? -4.990 0.781 15.518 1.00 88.31 84 LYS A CA 1
ATOM 639 C C . LYS A 1 84 ? -5.892 1.293 14.406 1.00 88.31 84 LYS A C 1
ATOM 641 O O . LYS A 1 84 ? -6.443 0.507 13.633 1.00 88.31 84 LYS A O 1
ATOM 646 N N . THR A 1 85 ? -6.037 2.607 14.313 1.00 91.62 85 THR A N 1
ATOM 647 C CA . THR A 1 85 ? -6.724 3.274 13.199 1.00 91.62 85 THR A CA 1
ATOM 648 C C . THR A 1 85 ? -5.783 3.480 12.013 1.00 91.62 85 THR A C 1
ATOM 650 O O . THR A 1 85 ? -4.563 3.406 12.163 1.00 91.62 85 THR A O 1
ATOM 653 N N . LEU A 1 86 ? -6.325 3.751 10.822 1.00 89.56 86 LEU A N 1
ATOM 654 C CA . LEU A 1 86 ? -5.505 4.092 9.651 1.00 89.56 86 LEU A CA 1
ATOM 655 C C . LEU A 1 86 ? -4.615 5.312 9.922 1.00 89.56 86 LEU A C 1
ATOM 657 O O . LEU A 1 86 ? -3.447 5.298 9.543 1.00 89.56 86 LEU A O 1
ATOM 661 N N . GLN A 1 87 ? -5.138 6.319 10.631 1.00 88.00 87 GLN A N 1
ATOM 662 C CA . GLN A 1 87 ? -4.354 7.474 11.073 1.00 88.00 87 GLN A CA 1
ATOM 663 C C . GLN A 1 87 ? -3.187 7.036 11.965 1.00 88.00 87 GLN A C 1
ATOM 665 O O . GLN A 1 87 ? -2.045 7.368 11.683 1.00 88.00 87 GLN A O 1
ATOM 670 N N . GLN A 1 88 ? -3.448 6.212 12.984 1.00 88.69 88 GLN A N 1
ATOM 671 C CA . GLN A 1 88 ? -2.399 5.734 13.887 1.00 88.69 88 GLN A CA 1
ATOM 672 C C . GLN A 1 88 ? -1.324 4.917 13.169 1.00 88.69 88 GLN A C 1
ATOM 674 O O . GLN A 1 88 ? -0.167 5.007 13.555 1.00 88.69 88 GLN A O 1
ATOM 679 N N . VAL A 1 89 ? -1.684 4.143 12.138 1.00 87.81 89 VAL A N 1
ATOM 680 C CA . VAL A 1 89 ? -0.715 3.409 11.308 1.00 87.81 89 VAL A CA 1
ATOM 681 C C . VAL A 1 89 ? 0.156 4.362 10.488 1.00 87.81 89 VAL A C 1
ATOM 683 O O . VAL A 1 89 ? 1.362 4.149 10.404 1.00 87.81 89 VAL A O 1
ATOM 686 N N . LEU A 1 90 ? -0.427 5.423 9.918 1.00 86.50 90 LEU A N 1
ATOM 687 C CA . LEU A 1 90 ? 0.324 6.476 9.219 1.00 86.50 90 LEU A CA 1
ATO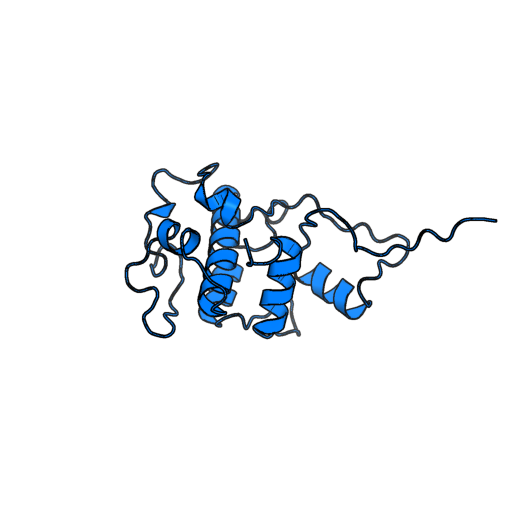M 688 C C . LEU A 1 90 ? 1.246 7.262 10.158 1.00 86.50 90 LEU A C 1
ATOM 690 O O . LEU A 1 90 ? 2.304 7.714 9.729 1.00 86.50 90 LEU A O 1
ATOM 694 N N . ASP A 1 91 ? 0.837 7.421 11.415 1.00 85.31 91 ASP A N 1
ATOM 695 C CA . ASP A 1 91 ? 1.588 8.102 12.467 1.00 85.31 91 ASP A CA 1
ATOM 696 C C . ASP A 1 91 ? 2.668 7.238 13.126 1.00 85.31 91 ASP A C 1
ATOM 698 O O . ASP A 1 91 ? 3.491 7.770 13.875 1.00 85.31 91 ASP A O 1
ATOM 702 N N . GLU A 1 92 ? 2.701 5.924 12.875 1.00 79.00 92 GLU A N 1
ATOM 703 C CA . GLU A 1 92 ? 3.783 5.097 13.403 1.00 79.00 92 GLU A CA 1
ATOM 704 C C . GLU A 1 92 ? 5.134 5.578 12.867 1.00 79.00 92 GLU A C 1
ATOM 706 O O . GLU A 1 92 ? 5.250 6.005 11.724 1.00 79.00 92 GLU A O 1
ATOM 711 N N . GLY A 1 93 ? 6.174 5.485 13.695 1.00 66.38 93 GLY A N 1
ATOM 712 C CA . GLY A 1 93 ? 7.559 5.772 13.318 1.00 66.38 93 GLY A CA 1
ATOM 713 C C . GLY A 1 93 ? 8.414 4.503 13.272 1.00 66.38 93 GLY A C 1
ATOM 714 O O . GLY A 1 93 ? 8.062 3.469 13.843 1.00 66.38 93 GLY A O 1
ATOM 715 N N . GLY A 1 94 ? 9.542 4.561 12.562 1.00 61.66 94 GLY A N 1
ATOM 716 C CA . GLY A 1 94 ? 10.576 3.518 12.580 1.00 61.66 94 GLY A CA 1
ATOM 717 C C . GLY A 1 94 ? 10.556 2.516 11.420 1.00 61.66 94 GLY A C 1
ATOM 718 O O . GLY A 1 94 ? 9.547 2.344 10.738 1.00 61.66 94 GLY A O 1
ATOM 719 N N . ASN A 1 95 ? 11.703 1.848 11.240 1.00 59.84 95 ASN A N 1
ATOM 720 C CA . ASN A 1 95 ? 12.049 0.977 10.108 1.00 59.84 95 ASN A CA 1
ATOM 721 C C . ASN A 1 95 ? 11.848 -0.527 10.394 1.00 59.84 95 ASN A C 1
ATOM 723 O O . ASN A 1 95 ? 12.494 -1.391 9.805 1.00 59.84 95 ASN A O 1
ATOM 727 N N . ARG A 1 96 ? 10.989 -0.890 11.355 1.00 65.00 96 ARG A N 1
ATOM 728 C CA . ARG A 1 96 ? 10.616 -2.305 11.497 1.00 65.00 96 ARG A CA 1
ATOM 729 C C . ARG A 1 96 ? 9.793 -2.658 10.260 1.00 65.00 96 ARG A C 1
ATOM 731 O O . ARG A 1 96 ? 8.743 -2.057 10.071 1.00 65.00 96 ARG A O 1
ATOM 738 N N . ASN A 1 97 ? 10.266 -3.600 9.440 1.00 65.19 97 ASN A N 1
ATOM 739 C CA . ASN A 1 97 ? 9.721 -3.934 8.111 1.00 65.19 97 ASN A CA 1
ATOM 740 C C . ASN A 1 97 ? 8.180 -3.966 8.038 1.00 65.19 97 ASN A C 1
ATOM 742 O O . ASN A 1 97 ? 7.599 -3.479 7.074 1.00 65.19 97 ASN A O 1
ATOM 746 N N . ASN A 1 98 ? 7.507 -4.460 9.083 1.00 74.44 98 ASN A N 1
ATOM 747 C CA . ASN A 1 98 ? 6.042 -4.491 9.151 1.00 74.44 98 ASN A CA 1
ATOM 748 C C . ASN A 1 98 ? 5.395 -3.100 9.275 1.00 74.44 98 ASN A C 1
ATOM 750 O O . ASN A 1 98 ? 4.361 -2.864 8.661 1.00 74.44 98 ASN A O 1
ATOM 754 N N . ALA A 1 99 ? 5.996 -2.172 10.025 1.00 80.88 99 ALA A N 1
ATOM 755 C CA . ALA A 1 99 ? 5.489 -0.810 10.204 1.00 80.88 99 ALA A CA 1
ATOM 756 C C . ALA A 1 99 ? 5.683 0.042 8.946 1.00 80.88 99 ALA A C 1
ATOM 758 O O . ALA A 1 99 ? 4.766 0.755 8.543 1.00 80.88 99 ALA A O 1
ATOM 759 N N . ALA A 1 100 ? 6.836 -0.088 8.285 1.00 82.88 100 ALA A N 1
ATOM 760 C CA . ALA A 1 100 ? 7.077 0.561 6.999 1.00 82.88 100 ALA A CA 1
ATOM 761 C C . ALA A 1 100 ? 6.108 0.030 5.927 1.00 82.88 100 ALA A C 1
ATOM 763 O O . ALA A 1 100 ? 5.415 0.811 5.272 1.00 82.88 100 ALA A O 1
ATOM 764 N N . LEU A 1 101 ? 5.962 -1.298 5.826 1.00 86.44 101 LEU A N 1
ATOM 765 C CA . LEU A 1 101 ? 4.989 -1.926 4.931 1.00 86.44 101 LEU A CA 1
ATOM 766 C C . LEU A 1 101 ? 3.562 -1.437 5.214 1.00 86.44 101 LEU A C 1
ATOM 768 O O . LEU A 1 101 ? 2.858 -1.047 4.284 1.00 86.44 101 LEU A O 1
ATOM 772 N N . ALA A 1 102 ? 3.140 -1.422 6.483 1.00 87.81 102 ALA A N 1
ATOM 773 C CA . ALA A 1 102 ? 1.806 -0.973 6.875 1.00 87.81 102 ALA A CA 1
ATOM 774 C C . ALA A 1 102 ? 1.540 0.464 6.402 1.00 87.81 102 ALA A C 1
ATOM 776 O O . ALA A 1 102 ? 0.498 0.724 5.804 1.00 87.81 102 ALA A O 1
ATOM 777 N N . ARG A 1 103 ? 2.498 1.383 6.577 1.00 87.69 103 ARG A N 1
ATOM 778 C CA . ARG A 1 103 ? 2.376 2.776 6.118 1.00 87.69 103 ARG A CA 1
ATOM 779 C C . ARG A 1 103 ? 2.230 2.892 4.610 1.00 87.69 103 ARG A C 1
ATOM 781 O O . ARG A 1 103 ? 1.325 3.584 4.146 1.00 87.69 103 ARG A O 1
ATOM 788 N N . HIS A 1 104 ? 3.077 2.211 3.839 1.00 87.88 104 HIS A N 1
ATOM 789 C CA . HIS A 1 104 ? 2.992 2.253 2.376 1.00 87.88 104 HIS A CA 1
ATOM 790 C C . HIS A 1 104 ? 1.697 1.630 1.855 1.00 87.88 104 HIS A C 1
ATOM 792 O O . HIS A 1 104 ? 1.076 2.165 0.930 1.00 87.88 104 HIS A O 1
ATOM 798 N N . VAL A 1 105 ? 1.247 0.533 2.469 1.00 90.38 105 VAL A N 1
ATOM 799 C CA . VAL A 1 105 ? -0.017 -0.108 2.107 1.00 90.38 105 VAL A CA 1
ATOM 800 C C . 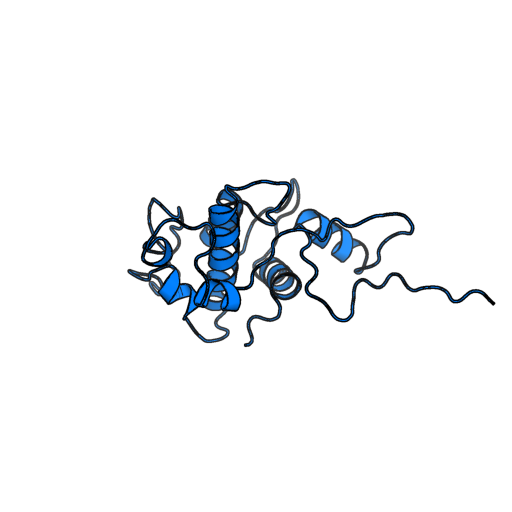VAL A 1 105 ? -1.205 0.784 2.460 1.00 90.38 105 VAL A C 1
ATOM 802 O O . VAL A 1 105 ? -2.088 0.951 1.622 1.00 90.38 105 VAL A O 1
ATOM 805 N N . VAL A 1 106 ? -1.231 1.396 3.648 1.00 90.00 106 VAL A N 1
ATOM 806 C CA . VAL A 1 106 ? -2.304 2.325 4.037 1.00 90.00 106 VAL A CA 1
ATOM 807 C C . VAL A 1 106 ? -2.328 3.539 3.118 1.00 90.00 106 VAL A C 1
ATOM 809 O O . VAL A 1 106 ? -3.395 3.880 2.618 1.00 90.00 106 VAL A O 1
ATOM 812 N N . ALA A 1 107 ? -1.179 4.145 2.818 1.00 88.06 107 ALA A N 1
ATOM 813 C CA . ALA A 1 107 ? -1.091 5.256 1.872 1.00 88.06 107 ALA A CA 1
ATOM 814 C C . ALA A 1 107 ? -1.654 4.873 0.491 1.00 88.06 107 ALA A C 1
ATOM 816 O O . ALA A 1 107 ? -2.508 5.571 -0.056 1.00 88.06 107 ALA A O 1
ATOM 817 N N . SER A 1 108 ? -1.254 3.709 -0.030 1.00 88.25 108 SER A N 1
ATOM 818 C CA . SER A 1 108 ? -1.767 3.173 -1.298 1.00 88.25 108 SER A CA 1
ATOM 819 C C . SER A 1 108 ? -3.276 2.923 -1.250 1.00 88.25 108 SER A C 1
ATOM 821 O O . SER A 1 108 ? -3.998 3.256 -2.188 1.00 88.25 108 SER A O 1
ATOM 823 N N . PHE A 1 109 ? -3.772 2.369 -0.143 1.00 90.81 109 PHE A N 1
ATOM 824 C CA . PHE A 1 109 ? -5.185 2.069 0.059 1.00 90.81 109 PHE A CA 1
ATOM 825 C C . PHE A 1 109 ? -6.038 3.337 0.164 1.00 90.81 109 PHE A C 1
ATOM 827 O O . PHE A 1 109 ? -7.151 3.373 -0.365 1.00 90.81 109 PHE A O 1
ATOM 834 N N . LEU A 1 110 ? -5.530 4.385 0.816 1.00 89.69 110 LEU A N 1
ATOM 835 C CA . LEU A 1 110 ? -6.197 5.682 0.901 1.00 89.69 110 LEU A CA 1
ATOM 836 C C . LEU A 1 110 ? -6.264 6.356 -0.466 1.00 89.69 110 LEU A C 1
ATOM 838 O O . LEU A 1 110 ? -7.346 6.785 -0.851 1.00 89.69 110 LEU A O 1
ATOM 842 N N . THR A 1 111 ? -5.186 6.327 -1.253 1.00 88.38 111 THR A N 1
ATOM 843 C CA . THR A 1 111 ? -5.220 6.771 -2.656 1.00 88.38 111 THR A CA 1
ATOM 844 C C . THR A 1 111 ? -6.259 5.992 -3.462 1.00 88.38 111 THR A C 1
ATOM 846 O O . THR A 1 111 ? -7.107 6.580 -4.131 1.00 88.38 111 THR A O 1
ATOM 849 N N . ALA A 1 112 ? -6.264 4.662 -3.351 1.00 89.19 112 ALA A N 1
ATOM 850 C CA . ALA A 1 112 ? -7.251 3.815 -4.014 1.00 89.19 112 ALA A CA 1
ATOM 851 C C . ALA A 1 112 ? -8.690 4.104 -3.553 1.00 89.19 112 ALA A C 1
ATOM 853 O O . ALA A 1 112 ? -9.647 3.897 -4.300 1.00 89.19 112 ALA A O 1
ATOM 854 N N . THR A 1 113 ? -8.858 4.578 -2.320 1.00 89.38 113 THR A N 1
ATOM 855 C CA . THR A 1 113 ? -10.149 4.984 -1.764 1.00 89.38 113 THR A CA 1
ATOM 856 C C . THR A 1 113 ? -10.591 6.337 -2.281 1.00 89.38 113 THR A C 1
ATOM 858 O O . THR A 1 113 ? -11.701 6.415 -2.798 1.00 89.38 113 THR A O 1
ATOM 861 N N . ALA A 1 114 ? -9.720 7.340 -2.237 1.00 87.69 114 ALA A N 1
ATOM 862 C CA . ALA A 1 114 ? -10.004 8.686 -2.715 1.00 87.69 114 ALA A CA 1
ATOM 863 C C . ALA A 1 114 ? -10.347 8.729 -4.211 1.00 87.69 114 ALA A C 1
ATOM 865 O O . ALA A 1 114 ? -11.161 9.540 -4.643 1.00 87.69 114 ALA A O 1
ATOM 866 N N . PHE A 1 115 ? -9.766 7.817 -4.995 1.00 87.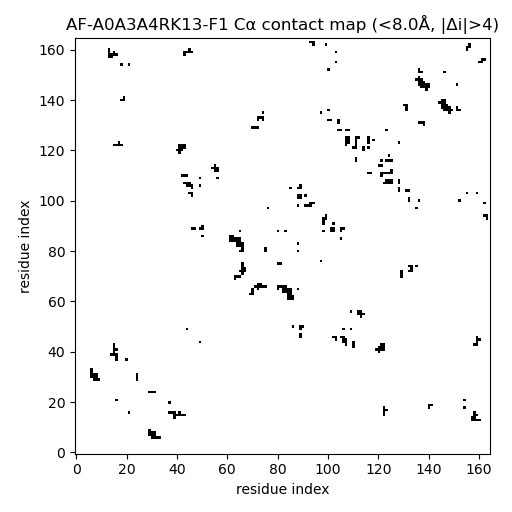50 115 PHE A N 1
ATOM 867 C CA . PHE A 1 115 ? -9.993 7.717 -6.438 1.00 87.50 115 PHE A CA 1
ATOM 868 C C . PHE A 1 115 ? -10.817 6.492 -6.852 1.00 87.50 115 PHE A C 1
ATOM 870 O O . PHE A 1 115 ? -10.794 6.114 -8.017 1.00 87.50 115 PHE A O 1
ATOM 877 N N . ASN A 1 116 ? -11.537 5.846 -5.926 1.00 87.25 116 ASN A N 1
ATOM 878 C CA . ASN A 1 116 ? -12.458 4.735 -6.216 1.00 87.25 116 ASN A CA 1
ATOM 879 C C . ASN A 1 116 ? -11.880 3.592 -7.081 1.00 87.25 116 ASN A C 1
ATOM 881 O O . ASN A 1 116 ? -12.591 2.998 -7.885 1.00 87.25 116 ASN A O 1
ATOM 885 N N . ASN A 1 117 ? -10.608 3.234 -6.883 1.00 87.06 117 ASN A N 1
ATOM 886 C CA . ASN A 1 117 ? -9.872 2.251 -7.691 1.00 87.06 117 ASN A CA 1
ATOM 887 C C . ASN A 1 117 ? -9.771 2.587 -9.188 1.00 87.06 117 ASN A C 1
ATOM 889 O O . ASN A 1 117 ? -9.555 1.665 -9.974 1.00 87.06 117 ASN A O 1
ATOM 893 N N . ASP A 1 118 ? -9.913 3.852 -9.595 1.00 84.81 118 ASP A N 1
ATOM 894 C CA . ASP A 1 118 ? -9.796 4.236 -11.001 1.00 84.81 118 ASP A CA 1
ATOM 895 C C . ASP A 1 118 ? -8.435 3.778 -11.551 1.00 84.81 118 ASP A C 1
ATOM 897 O O . ASP A 1 118 ? -7.395 4.331 -11.167 1.00 84.81 118 ASP A O 1
ATOM 901 N N . PRO A 1 119 ? -8.408 2.777 -12.451 1.00 78.25 119 PRO A N 1
ATOM 902 C CA . PRO A 1 119 ? -7.162 2.196 -12.914 1.00 78.25 119 PRO A CA 1
ATOM 903 C C . PRO A 1 119 ? -6.321 3.233 -13.653 1.00 78.25 119 PRO A C 1
ATOM 905 O O . PRO A 1 119 ? -5.101 3.121 -13.667 1.00 78.25 119 PRO A O 1
ATOM 908 N N . SER A 1 120 ? -6.926 4.261 -14.250 1.00 79.38 120 SER A N 1
ATOM 909 C CA . SER A 1 120 ? -6.191 5.306 -14.956 1.00 79.38 120 SER A CA 1
ATOM 910 C C . SER A 1 120 ? -5.405 6.227 -14.018 1.00 79.38 120 SER A C 1
ATOM 912 O O . SER A 1 120 ? -4.446 6.844 -14.484 1.00 79.38 120 SER A O 1
ATOM 914 N N . ARG A 1 121 ? -5.759 6.264 -12.725 1.00 80.00 121 ARG A N 1
ATOM 915 C CA . ARG A 1 121 ? -5.197 7.172 -11.717 1.00 80.00 121 ARG A CA 1
ATOM 916 C C . ARG A 1 121 ? -4.426 6.464 -10.614 1.00 80.00 121 ARG A C 1
ATOM 918 O O . ARG A 1 121 ? -3.448 7.015 -10.132 1.00 80.00 121 ARG A O 1
ATOM 925 N N . VAL A 1 122 ? -4.826 5.261 -10.203 1.00 84.00 122 VAL A N 1
ATOM 926 C CA . VAL A 1 122 ? -4.219 4.585 -9.045 1.00 84.00 122 VAL A CA 1
ATOM 927 C C . VAL A 1 122 ? -3.141 3.587 -9.462 1.00 84.00 122 VAL A C 1
ATOM 929 O O . VAL A 1 122 ? -3.272 2.873 -10.456 1.00 84.00 122 VAL A O 1
ATOM 932 N N . LEU A 1 123 ? -2.077 3.502 -8.662 1.00 83.75 123 LEU A N 1
ATOM 933 C CA . LEU A 1 123 ? -1.016 2.507 -8.847 1.00 83.75 123 LEU A CA 1
ATOM 934 C C . LEU A 1 123 ? -1.412 1.114 -8.368 1.00 83.75 123 LEU A C 1
ATOM 936 O O . LEU A 1 123 ? -1.067 0.110 -8.992 1.00 83.75 123 LEU A O 1
ATOM 940 N N . LEU A 1 124 ? -2.112 1.073 -7.238 1.00 87.50 124 LEU A N 1
ATOM 941 C CA . LEU A 1 124 ? -2.587 -0.135 -6.590 1.00 87.50 124 LEU A CA 1
ATOM 942 C C . LEU A 1 124 ? -4.064 0.036 -6.271 1.00 87.50 124 LEU A C 1
ATOM 944 O O . LEU A 1 124 ? -4.492 1.074 -5.775 1.00 87.50 124 LEU A O 1
ATOM 948 N N . THR A 1 125 ? -4.839 -1.006 -6.529 1.00 90.31 125 THR A N 1
ATOM 949 C CA . THR A 1 125 ? -6.237 -1.077 -6.101 1.00 90.31 125 THR A CA 1
ATOM 950 C C . THR A 1 125 ? -6.334 -1.463 -4.624 1.00 90.31 125 THR A C 1
ATOM 952 O O . THR A 1 125 ? -5.417 -2.062 -4.053 1.00 90.31 125 THR A O 1
ATOM 955 N N . LYS A 1 126 ? -7.493 -1.213 -4.003 1.00 90.94 126 LYS A N 1
ATOM 956 C CA . LYS A 1 126 ? -7.8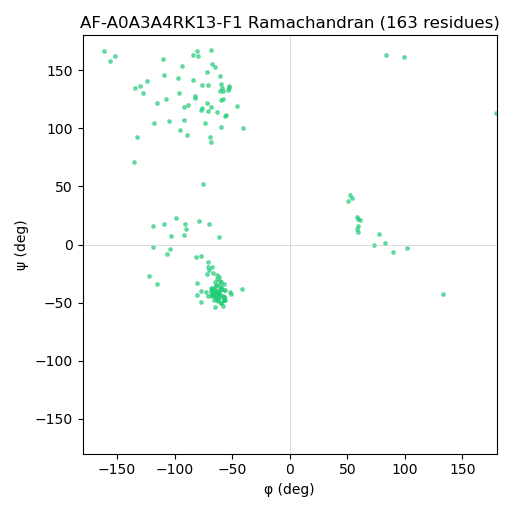27 -1.682 -2.648 1.00 90.94 126 LYS A CA 1
ATOM 957 C C . LYS A 1 126 ? -7.596 -3.189 -2.493 1.00 90.94 126 LYS A C 1
ATOM 959 O O . LYS A 1 126 ? -7.066 -3.616 -1.474 1.00 90.94 126 LYS A O 1
ATOM 964 N N . SER A 1 127 ? -7.954 -3.993 -3.501 1.00 89.75 127 SER A N 1
ATOM 965 C CA . SER A 1 127 ? -7.753 -5.449 -3.471 1.00 89.75 127 SER A CA 1
ATOM 966 C C . SER A 1 127 ? -6.274 -5.821 -3.437 1.00 89.75 127 SER A C 1
ATOM 968 O O . SER A 1 127 ? -5.874 -6.647 -2.625 1.00 89.75 127 SER A O 1
ATOM 970 N N . GLN A 1 128 ? -5.449 -5.172 -4.261 1.00 90.50 128 GLN A N 1
ATOM 971 C CA . GLN A 1 128 ? -4.004 -5.411 -4.262 1.00 90.50 128 GLN A CA 1
ATOM 972 C C . GLN A 1 128 ? -3.376 -4.997 -2.931 1.00 90.50 128 GLN A C 1
ATOM 974 O O . GLN A 1 128 ? -2.593 -5.756 -2.376 1.00 90.50 128 GLN A O 1
ATOM 979 N N . CYS A 1 129 ? -3.786 -3.860 -2.361 1.00 90.94 129 CYS A N 1
ATOM 980 C CA . CYS A 1 129 ? -3.341 -3.438 -1.031 1.00 90.94 129 CYS A CA 1
ATOM 981 C C . CYS A 1 129 ? -3.660 -4.502 0.033 1.00 90.94 129 CYS A C 1
ATOM 983 O O . CYS A 1 129 ? -2.796 -4.852 0.836 1.00 90.94 129 CYS A O 1
ATOM 985 N N . ARG A 1 130 ? -4.880 -5.060 0.011 1.00 91.38 130 ARG A N 1
ATOM 986 C CA . ARG A 1 130 ? -5.298 -6.143 0.918 1.00 91.38 130 ARG A CA 1
ATOM 987 C C . ARG A 1 130 ? -4.449 -7.393 0.733 1.00 91.38 130 ARG A C 1
ATOM 989 O O . ARG A 1 130 ? -3.994 -7.943 1.727 1.00 91.38 130 ARG A O 1
ATOM 996 N N . SER A 1 131 ? -4.209 -7.821 -0.506 1.00 90.75 131 SER A N 1
ATOM 997 C CA . SER A 1 131 ? -3.348 -8.971 -0.800 1.00 90.75 131 SER A CA 1
ATOM 998 C C . SER A 1 131 ? -1.918 -8.751 -0.312 1.00 90.75 131 SER A C 1
ATOM 1000 O O . SER A 1 131 ? -1.363 -9.640 0.321 1.00 90.75 131 SER A O 1
ATOM 1002 N N . ILE A 1 132 ? -1.349 -7.562 -0.534 1.00 91.38 132 ILE A N 1
ATOM 1003 C CA . ILE A 1 132 ? 0.001 -7.209 -0.075 1.00 91.38 132 ILE A CA 1
ATOM 1004 C C . ILE A 1 132 ? 0.090 -7.306 1.446 1.00 91.38 132 ILE A C 1
ATOM 1006 O O . ILE A 1 132 ? 0.991 -7.957 1.964 1.00 91.38 132 ILE A O 1
ATOM 1010 N N . TRP A 1 133 ? -0.843 -6.690 2.174 1.00 92.00 133 TRP A N 1
ATOM 1011 C CA . TRP A 1 133 ? -0.827 -6.750 3.635 1.00 92.00 133 TRP A CA 1
ATOM 1012 C C . TRP A 1 133 ? -1.071 -8.163 4.159 1.00 92.00 133 TRP A C 1
ATOM 1014 O O . TRP A 1 133 ? -0.337 -8.650 5.017 1.00 92.00 133 TRP A O 1
ATOM 1024 N N . ASN A 1 134 ? -2.094 -8.836 3.629 1.00 89.94 134 ASN A N 1
ATOM 1025 C CA . ASN A 1 134 ? -2.486 -10.156 4.103 1.00 89.94 134 ASN A CA 1
ATOM 1026 C C . ASN A 1 134 ? -1.455 -11.240 3.737 1.00 89.94 134 ASN A C 1
ATOM 1028 O O . ASN A 1 134 ? -1.395 -12.266 4.404 1.00 89.94 134 ASN A O 1
ATOM 1032 N N . GLY A 1 135 ? -0.630 -11.000 2.716 1.00 88.75 135 GLY A N 1
ATOM 1033 C CA . GLY A 1 135 ? 0.545 -11.801 2.380 1.00 88.75 135 GLY A CA 1
ATOM 1034 C C . GLY A 1 135 ? 1.844 -11.301 3.019 1.00 88.75 135 GLY A C 1
ATOM 1035 O O . GLY A 1 135 ? 2.913 -11.776 2.654 1.00 88.75 135 GLY A O 1
ATOM 1036 N N . GLN A 1 136 ? 1.787 -10.321 3.931 1.00 87.81 136 GLN A N 1
ATOM 1037 C CA . GLN A 1 136 ? 2.954 -9.736 4.608 1.00 87.81 136 GLN A CA 1
ATOM 1038 C C . GLN A 1 136 ? 4.052 -9.263 3.635 1.00 87.81 136 GLN A C 1
ATOM 1040 O O . GLN A 1 136 ? 5.243 -9.483 3.841 1.00 87.81 136 GLN A O 1
ATOM 1045 N N . GLY A 1 137 ? 3.641 -8.622 2.541 1.00 85.12 137 GLY A N 1
ATOM 1046 C CA . GLY A 1 137 ? 4.517 -8.133 1.478 1.00 85.12 137 GLY A CA 1
ATOM 1047 C C . GLY A 1 137 ? 4.766 -9.139 0.356 1.00 85.12 137 GLY A C 1
ATOM 1048 O O . GLY A 1 137 ? 5.356 -8.761 -0.655 1.00 85.12 137 GLY A O 1
ATOM 1049 N N . VAL A 1 138 ? 4.298 -10.383 0.487 1.00 88.94 138 VAL A N 1
ATOM 1050 C CA . VAL A 1 138 ? 4.352 -11.394 -0.574 1.00 88.94 138 VAL A CA 1
ATOM 1051 C C . VAL A 1 138 ? 3.069 -11.351 -1.395 1.00 88.94 138 VAL A C 1
ATOM 1053 O O . VAL A 1 138 ? 1.978 -11.576 -0.873 1.00 88.94 138 VAL A O 1
ATOM 1056 N N . TRP A 1 139 ? 3.181 -11.046 -2.687 1.00 90.88 139 TRP A N 1
ATOM 1057 C CA . TRP A 1 139 ? 2.023 -10.951 -3.579 1.00 90.88 139 TRP A CA 1
ATOM 1058 C C . TRP A 1 139 ? 2.420 -11.055 -5.054 1.00 90.88 139 TRP A C 1
ATOM 1060 O O . TRP A 1 139 ? 3.592 -10.942 -5.406 1.00 90.88 139 TRP A O 1
ATOM 1070 N N . SER A 1 140 ? 1.433 -11.262 -5.928 1.00 86.44 140 SER A N 1
ATOM 1071 C CA . SER A 1 140 ? 1.642 -11.356 -7.374 1.00 86.44 140 SER A CA 1
ATOM 1072 C C . SER A 1 140 ? 1.163 -10.075 -8.074 1.00 86.44 140 SER A C 1
ATOM 1074 O O . SER A 1 140 ? -0.047 -9.852 -8.168 1.00 86.44 140 SER A O 1
ATOM 1076 N N . PRO A 1 141 ? 2.073 -9.203 -8.550 1.00 80.12 141 PRO A N 1
ATOM 1077 C CA . PRO A 1 141 ? 1.702 -7.971 -9.255 1.00 80.12 141 PRO A CA 1
ATOM 1078 C C . PRO A 1 141 ? 1.156 -8.214 -10.667 1.00 80.12 141 PRO A C 1
ATOM 1080 O O . PRO A 1 141 ? 0.412 -7.383 -11.188 1.00 80.12 141 PRO A O 1
ATOM 1083 N N . PHE A 1 142 ? 1.541 -9.326 -11.294 1.00 79.69 142 PHE A N 1
ATOM 1084 C CA . PHE A 1 142 ? 1.045 -9.811 -12.580 1.00 79.69 142 PHE A CA 1
ATOM 1085 C C . PHE A 1 142 ? 1.255 -11.326 -12.665 1.00 79.69 142 PHE A C 1
ATOM 1087 O O . PHE A 1 142 ? 2.099 -11.891 -11.965 1.00 79.69 142 PHE A O 1
ATOM 1094 N N . ALA A 1 143 ? 0.473 -11.975 -13.528 1.00 76.31 143 ALA A N 1
ATOM 1095 C CA . ALA A 1 143 ? 0.452 -13.426 -13.659 1.00 76.31 143 ALA A CA 1
ATOM 1096 C C . ALA A 1 143 ? 1.858 -14.008 -13.887 1.00 76.31 143 ALA A C 1
ATOM 1098 O O . ALA A 1 143 ? 2.633 -13.502 -14.697 1.00 76.31 143 ALA A O 1
ATOM 1099 N N . GLY A 1 144 ? 2.176 -15.082 -13.161 1.00 77.44 144 GLY A N 1
ATOM 1100 C CA . GLY A 1 144 ? 3.450 -15.795 -13.286 1.00 77.44 144 GLY A CA 1
ATOM 1101 C C . GLY A 1 144 ? 4.624 -15.185 -12.514 1.00 77.44 144 GLY A C 1
ATOM 1102 O O . GLY A 1 144 ? 5.721 -15.726 -12.577 1.00 77.44 144 GLY A O 1
ATOM 1103 N N . THR A 1 145 ? 4.432 -14.091 -11.767 1.00 82.12 145 THR A N 1
ATOM 1104 C CA . THR A 1 145 ? 5.473 -13.517 -10.897 1.00 82.12 145 THR A CA 1
ATOM 1105 C C . THR A 1 145 ? 4.946 -13.328 -9.484 1.00 82.12 145 THR A C 1
ATOM 1107 O O . THR A 1 145 ? 3.893 -12.727 -9.291 1.00 82.12 145 THR A O 1
ATOM 1110 N N . THR A 1 146 ? 5.700 -13.802 -8.494 1.00 87.56 146 THR A N 1
ATOM 1111 C CA . THR A 1 146 ? 5.432 -13.549 -7.073 1.00 87.56 146 THR A CA 1
ATOM 1112 C C . THR A 1 146 ? 6.575 -12.723 -6.512 1.00 87.56 146 THR A C 1
ATOM 1114 O O . THR A 1 146 ? 7.731 -13.133 -6.596 1.00 87.56 146 THR A O 1
ATOM 1117 N N . TRP A 1 147 ? 6.259 -11.554 -5.968 1.00 87.81 147 TRP A N 1
ATOM 1118 C CA . TRP A 1 147 ? 7.228 -10.718 -5.277 1.00 87.81 147 TRP A CA 1
ATOM 1119 C C . TRP A 1 147 ? 7.392 -11.153 -3.832 1.00 87.81 147 TRP A C 1
ATOM 1121 O O . TRP A 1 147 ? 6.418 -11.483 -3.156 1.00 87.81 147 TRP A O 1
ATOM 1131 N N . THR A 1 148 ? 8.631 -11.104 -3.351 1.00 89.25 148 THR A N 1
ATOM 1132 C CA . THR A 1 148 ? 8.946 -11.217 -1.925 1.00 89.25 148 THR A CA 1
ATOM 1133 C C . THR A 1 148 ? 8.728 -9.881 -1.212 1.00 89.25 148 THR A C 1
ATOM 1135 O O . THR A 1 148 ? 8.653 -8.827 -1.849 1.00 89.25 148 THR A O 1
ATOM 1138 N N . LEU A 1 149 ? 8.706 -9.896 0.126 1.00 86.25 149 LEU A N 1
ATOM 1139 C CA . LEU A 1 149 ? 8.646 -8.674 0.936 1.00 86.25 149 LEU A CA 1
ATOM 1140 C C . LEU A 1 149 ? 9.724 -7.654 0.532 1.00 86.25 149 LEU A C 1
ATOM 1142 O O . LEU A 1 149 ? 9.423 -6.472 0.405 1.00 86.25 149 LEU A O 1
ATOM 1146 N 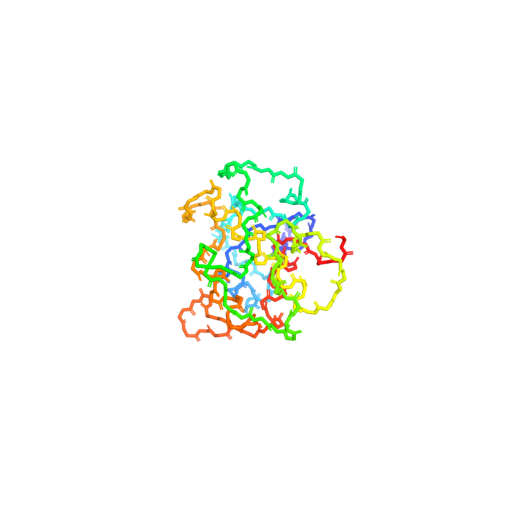N . SER A 1 150 ? 10.958 -8.104 0.282 1.00 85.19 150 SER A N 1
ATOM 1147 C CA . SER A 1 150 ? 12.061 -7.218 -0.114 1.00 85.19 150 SER A CA 1
ATOM 1148 C C . SER A 1 150 ? 11.792 -6.520 -1.451 1.00 85.19 150 SER A C 1
ATOM 1150 O O . SER A 1 150 ? 12.014 -5.317 -1.563 1.00 85.19 150 SER A O 1
ATOM 1152 N N . GLN A 1 151 ? 11.249 -7.235 -2.440 1.00 86.00 151 GLN A N 1
ATOM 1153 C CA . GLN A 1 151 ? 10.898 -6.651 -3.740 1.00 86.00 151 GLN A CA 1
ATOM 1154 C C . GLN A 1 151 ? 9.729 -5.669 -3.628 1.00 86.00 151 GLN A C 1
ATOM 1156 O O . GLN A 1 151 ? 9.754 -4.604 -4.240 1.00 86.00 151 GLN A O 1
ATOM 1161 N N . THR A 1 152 ? 8.731 -5.999 -2.809 1.00 87.44 152 THR A N 1
ATOM 1162 C CA . THR A 1 152 ? 7.597 -5.112 -2.535 1.00 87.44 152 THR A CA 1
ATOM 1163 C C . THR A 1 152 ? 8.034 -3.833 -1.825 1.00 87.44 152 THR A C 1
ATOM 1165 O O . THR A 1 152 ? 7.596 -2.750 -2.207 1.00 87.44 152 THR A O 1
ATOM 1168 N N . MET A 1 153 ? 8.926 -3.936 -0.836 1.00 85.31 153 MET A N 1
ATOM 1169 C CA . MET A 1 153 ? 9.506 -2.772 -0.163 1.00 85.31 153 MET A CA 1
ATOM 1170 C C . MET A 1 153 ? 10.336 -1.924 -1.128 1.00 85.31 153 MET A C 1
ATOM 1172 O O . MET A 1 153 ? 10.113 -0.724 -1.194 1.00 85.31 153 MET A O 1
ATOM 1176 N N . ALA A 1 154 ? 11.184 -2.534 -1.963 1.00 83.94 154 ALA A N 1
ATOM 1177 C CA . ALA A 1 154 ? 11.960 -1.804 -2.970 1.00 83.94 154 ALA A CA 1
ATOM 1178 C C . ALA A 1 154 ? 11.069 -1.043 -3.970 1.00 83.94 154 ALA A C 1
ATOM 1180 O O . ALA A 1 154 ? 11.376 0.085 -4.354 1.00 83.94 154 ALA A O 1
ATOM 1181 N N . TYR A 1 155 ? 9.941 -1.637 -4.371 1.00 84.62 155 TYR A N 1
ATOM 1182 C CA . TYR A 1 155 ? 8.940 -0.949 -5.183 1.00 84.62 155 TYR A CA 1
ATOM 1183 C C . TYR A 1 155 ? 8.310 0.234 -4.435 1.00 84.62 155 TYR A C 1
ATOM 1185 O O . TYR A 1 155 ? 8.186 1.322 -4.997 1.00 84.62 155 TYR A O 1
ATOM 1193 N N . PHE A 1 156 ? 7.926 0.049 -3.170 1.00 85.44 156 PHE A N 1
ATOM 1194 C CA . PHE A 1 156 ? 7.357 1.129 -2.367 1.00 85.44 156 PHE A CA 1
ATOM 1195 C C . PHE A 1 156 ? 8.346 2.262 -2.099 1.00 85.44 156 PHE A C 1
ATOM 1197 O O . PHE A 1 156 ? 7.942 3.417 -2.206 1.00 85.44 156 PHE A O 1
ATOM 1204 N N . ASP A 1 157 ? 9.614 1.956 -1.834 1.00 80.94 157 ASP A N 1
ATOM 1205 C CA . ASP A 1 157 ? 10.672 2.953 -1.669 1.00 80.94 157 ASP A CA 1
ATOM 1206 C C . ASP A 1 157 ? 10.907 3.737 -2.969 1.00 80.94 157 ASP A C 1
ATOM 1208 O O . ASP A 1 157 ? 11.138 4.944 -2.932 1.00 80.94 157 ASP A O 1
ATOM 1212 N N . MET A 1 158 ? 10.786 3.094 -4.136 1.00 78.00 158 MET A N 1
ATOM 1213 C CA . MET A 1 158 ? 10.871 3.793 -5.422 1.00 78.00 158 MET A CA 1
ATOM 1214 C C . MET A 1 158 ? 9.677 4.732 -5.655 1.00 78.00 158 MET A C 1
ATOM 1216 O O . MET A 1 158 ? 9.853 5.853 -6.128 1.00 78.00 158 MET A O 1
ATOM 1220 N N . VAL A 1 159 ? 8.460 4.278 -5.349 1.00 78.00 159 VAL A N 1
ATOM 1221 C CA . VAL A 1 159 ? 7.222 5.013 -5.657 1.00 78.00 159 VAL A CA 1
ATOM 1222 C C . VAL A 1 159 ? 6.924 6.111 -4.643 1.00 78.00 159 VAL A C 1
ATOM 1224 O O . VAL A 1 159 ? 6.498 7.197 -5.020 1.00 78.00 159 VAL A O 1
ATOM 1227 N N . TYR A 1 160 ? 7.093 5.826 -3.355 1.00 75.06 160 TYR A N 1
ATOM 1228 C CA . TYR A 1 160 ? 6.741 6.737 -2.266 1.00 75.06 160 TYR A CA 1
ATOM 1229 C C . TYR A 1 160 ? 7.953 7.419 -1.644 1.00 75.06 160 TYR A C 1
ATOM 1231 O O . TYR A 1 160 ? 7.777 8.325 -0.827 1.00 75.06 160 TYR A O 1
ATOM 1239 N N . GLY A 1 161 ? 9.160 7.064 -2.079 1.00 68.31 161 GLY A N 1
ATOM 1240 C CA . GLY A 1 161 ? 10.400 7.458 -1.432 1.00 68.31 161 GLY A CA 1
ATOM 1241 C C . GLY A 1 161 ? 10.744 6.520 -0.271 1.00 68.31 161 GLY A C 1
ATOM 1242 O O . GLY A 1 161 ? 9.867 5.793 0.212 1.00 68.31 161 GLY A O 1
ATOM 1243 N N . PRO A 1 162 ? 12.009 6.546 0.183 1.00 61.38 162 PRO A N 1
ATOM 1244 C CA . PRO A 1 162 ? 12.461 5.740 1.304 1.00 61.38 162 PRO A CA 1
ATOM 1245 C C . PRO A 1 162 ? 11.559 5.948 2.523 1.00 61.38 162 PRO A C 1
ATOM 1247 O O . PRO A 1 162 ? 11.268 7.088 2.885 1.00 61.38 162 PRO A O 1
ATOM 1250 N N . ALA A 1 163 ? 11.187 4.870 3.216 1.00 53.31 163 ALA A N 1
ATOM 1251 C CA . ALA A 1 163 ? 10.413 4.920 4.469 1.00 53.31 163 ALA A CA 1
ATOM 1252 C C . ALA A 1 163 ? 11.106 5.668 5.645 1.00 53.31 163 ALA A C 1
ATOM 1254 O O . AL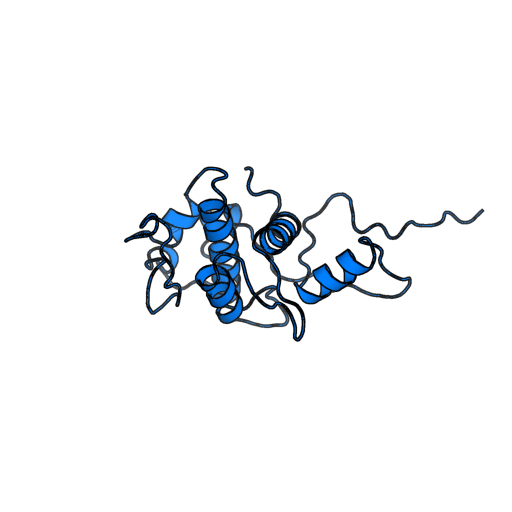A A 1 163 ? 10.627 5.619 6.778 1.00 53.31 163 ALA A O 1
ATOM 1255 N N . PHE A 1 164 ? 12.255 6.306 5.393 1.00 39.16 164 PHE A N 1
ATOM 1256 C CA . PHE A 1 164 ? 13.217 6.849 6.355 1.00 39.16 164 PHE A CA 1
ATOM 1257 C C . PHE A 1 164 ? 12.971 8.308 6.784 1.00 39.16 164 PHE A C 1
ATOM 1259 O O . PHE A 1 164 ? 13.862 8.896 7.396 1.00 39.16 164 PHE A O 1
ATOM 1266 N N . LEU A 1 165 ? 11.807 8.896 6.496 1.00 36.34 165 LEU A N 1
ATOM 1267 C CA . LEU A 1 165 ? 11.483 10.271 6.904 1.00 36.34 165 LEU A CA 1
ATOM 1268 C C . LEU A 1 165 ? 10.244 10.324 7.798 1.00 36.34 165 LEU A C 1
ATOM 1270 O O . LEU A 1 165 ? 9.156 9.938 7.320 1.00 36.34 165 LEU A O 1
#

pLDDT: mean 76.46, std 15.79, range [29.48, 92.0]

Mean predicted aligned error: 8.95 Å

Secondary structure (DSSP, 8-state):
-------B--SSS--B--HHHHHHHHHTTTBPPTT-----BSB---HHHHHH--TTSPTTGGGSBSSSTTTT----GGGTTTT-BHHHHHH--S--HHHHHHHHHHHHHHHHHHTTT-TTTBSS-HHHHHHHHHTTT-EEEETTEEE-HHHHHHHHHHHH--TT-